Protein AF-W4V7F7-F1 (afdb_monomer)

Radius of gyration: 13.54 Å; Cα contacts (8 Å, |Δi|>4): 108; chains: 1; bounding box: 28×24×35 Å

Sequence (76 aa):
MDSRFASNKNITYKTKNHVEFIQFNNLLKYENIITHCFTTRRGGVSKGEYDSLNMAFNKTDDRRNVEENYRRVADA

Secondary structure (DSSP, 8-state):
--HHHHT-TTEEEEEETTEEEEEEHHHHTTTTT----EE-S-S----GGG-S----TTSSS-HHHHHHHHHHHHH-

Nearest PDB structures (foldseek):
  1xfj-assembly1_A  TM=9.823E-01  e=6.629E-02  Caulobacter vibrioides
  1rv9-assembly1_A  TM=6.902E-01  e=9.080E-02  Neisseria meningitidis
  5vae-assembly5_E  TM=5.283E-01  e=5.425E+00  Streptococcus gordonii
  6lnw-assembly1_A  TM=5.288E-01  e=6.978E+00  Streptococcus pneumoniae TIGR4
  2mnw-assembly1_A  TM=3.004E-01  e=2.715E+00  Homo sapiens

Foldseek 3Di:
DPVVPVPDPQKDWDADQFWIWIDGPVCVVVVVPDDDTGTDLTRFPWDDPSPGQRCDPVDPTDVVRNVRSVVSVVVD

Structure (mmCIF, N/CA/C/O backbone):
data_AF-W4V7F7-F1
#
_entry.id   AF-W4V7F7-F1
#
loop_
_atom_site.group_PDB
_atom_site.id
_atom_site.type_symbol
_atom_site.label_atom_id
_atom_site.label_alt_id
_atom_site.label_comp_id
_atom_site.label_asym_id
_atom_site.label_entity_id
_atom_site.label_seq_id
_atom_site.pdbx_PDB_ins_code
_atom_site.Cartn_x
_atom_site.Cartn_y
_atom_site.Cartn_z
_atom_site.occupancy
_atom_site.B_iso_or_equiv
_atom_site.auth_seq_id
_atom_site.auth_comp_id
_atom_site.auth_asym_id
_atom_site.auth_atom_id
_atom_site.pdbx_PDB_model_num
ATOM 1 N N . MET A 1 1 ? 8.941 6.055 10.607 1.00 54.84 1 MET A N 1
ATOM 2 C CA . MET A 1 1 ? 7.512 6.283 10.310 1.00 54.84 1 MET A CA 1
ATOM 3 C C . MET A 1 1 ? 7.393 7.673 9.713 1.00 54.84 1 MET A C 1
ATOM 5 O O . MET A 1 1 ? 7.915 8.608 10.307 1.00 54.84 1 MET A O 1
ATOM 9 N N . ASP A 1 2 ? 6.828 7.798 8.515 1.00 62.94 2 ASP A N 1
ATOM 10 C CA . ASP A 1 2 ? 6.655 9.093 7.851 1.00 62.94 2 ASP A CA 1
ATOM 11 C C . ASP A 1 2 ? 5.747 9.983 8.726 1.00 62.94 2 ASP A C 1
ATOM 13 O O . ASP A 1 2 ? 4.617 9.597 9.037 1.00 62.94 2 ASP A O 1
ATOM 17 N N . SER A 1 3 ? 6.249 11.134 9.191 1.00 67.31 3 SER A N 1
ATOM 18 C CA . SER A 1 3 ? 5.578 11.979 10.201 1.00 67.31 3 SER A CA 1
ATOM 19 C C . SER A 1 3 ? 4.196 12.469 9.758 1.00 67.31 3 SER A C 1
ATOM 21 O O . SER A 1 3 ? 3.361 12.820 10.591 1.00 67.31 3 SER A O 1
ATOM 23 N N . ARG A 1 4 ? 3.930 12.420 8.448 1.00 75.25 4 ARG A N 1
ATOM 24 C CA . ARG A 1 4 ? 2.663 12.784 7.805 1.00 75.25 4 ARG A CA 1
ATOM 25 C C . ARG A 1 4 ? 1.461 11.985 8.308 1.00 75.25 4 ARG A C 1
ATOM 27 O O . ARG A 1 4 ? 0.362 12.526 8.334 1.00 75.25 4 ARG A O 1
ATOM 34 N N . PHE A 1 5 ? 1.651 10.725 8.703 1.00 82.19 5 PHE A N 1
ATOM 35 C CA . PHE A 1 5 ? 0.550 9.890 9.202 1.00 82.19 5 PHE A CA 1
ATOM 36 C C . PHE A 1 5 ? 0.439 9.895 10.728 1.00 82.19 5 PHE A C 1
ATOM 38 O O . PHE A 1 5 ? -0.638 9.648 11.260 1.00 82.19 5 PHE A O 1
ATOM 45 N N . ALA A 1 6 ? 1.525 10.224 11.432 1.00 75.56 6 ALA A N 1
ATOM 46 C CA . ALA A 1 6 ? 1.569 10.212 12.892 1.00 75.56 6 ALA A CA 1
ATOM 47 C C . ALA A 1 6 ? 0.687 11.298 13.537 1.00 75.56 6 ALA A C 1
ATOM 49 O O . ALA A 1 6 ? 0.232 11.130 14.664 1.00 75.56 6 ALA A O 1
ATOM 50 N N . SER A 1 7 ? 0.424 12.404 12.834 1.00 82.81 7 SER A N 1
ATOM 51 C CA . SER A 1 7 ? -0.379 13.518 13.355 1.00 82.81 7 SER A CA 1
ATOM 52 C C . SER A 1 7 ? -1.893 13.299 13.257 1.00 82.81 7 SER A C 1
ATOM 54 O O . SER A 1 7 ? -2.658 14.018 13.902 1.00 82.81 7 SER A O 1
ATOM 56 N N . ASN A 1 8 ? -2.356 12.318 12.474 1.00 89.44 8 ASN A N 1
ATOM 57 C CA . ASN A 1 8 ? -3.780 12.096 12.245 1.00 89.44 8 ASN A CA 1
ATOM 58 C C . ASN A 1 8 ? -4.301 10.896 13.047 1.00 89.44 8 ASN A C 1
ATOM 60 O O . ASN A 1 8 ? -4.189 9.745 12.637 1.00 89.44 8 ASN A O 1
ATOM 64 N N . LYS A 1 9 ? -4.971 11.191 14.164 1.00 91.94 9 LYS A N 1
ATOM 65 C CA . LYS A 1 9 ? -5.572 10.200 15.076 1.00 91.94 9 LYS A CA 1
ATOM 66 C C . LYS A 1 9 ? -6.699 9.342 14.478 1.00 91.94 9 LYS A C 1
ATOM 68 O O . LYS A 1 9 ? -7.139 8.393 15.122 1.00 91.94 9 LYS A O 1
ATOM 73 N N . ASN A 1 10 ? -7.206 9.680 13.291 1.00 95.44 10 ASN A N 1
ATOM 74 C CA . ASN A 1 10 ? -8.316 8.965 12.649 1.00 95.44 10 ASN A CA 1
ATOM 75 C C . ASN A 1 10 ? -7.849 7.895 11.651 1.00 95.44 10 ASN A C 1
ATOM 77 O O . ASN A 1 10 ? -8.686 7.203 11.067 1.00 95.44 10 ASN A O 1
ATOM 81 N N . ILE A 1 11 ? -6.539 7.760 11.446 1.00 95.62 11 ILE A N 1
ATOM 82 C CA . ILE A 1 11 ? -5.948 6.737 10.585 1.00 95.62 11 ILE A CA 1
ATOM 83 C C . ILE A 1 11 ? -4.983 5.862 11.378 1.00 95.62 11 ILE A C 1
ATOM 85 O O . ILE A 1 11 ? -4.392 6.289 12.366 1.00 95.62 11 ILE A O 1
ATOM 89 N N . THR A 1 12 ? -4.803 4.639 10.899 1.00 93.81 12 THR A N 1
ATOM 90 C CA . THR A 1 12 ? -3.731 3.737 11.309 1.00 93.81 12 THR A CA 1
ATOM 91 C C . THR A 1 12 ? -2.872 3.460 10.090 1.00 93.81 12 THR A C 1
ATOM 93 O O . THR A 1 12 ? -3.385 3.038 9.058 1.00 93.81 12 THR A O 1
ATOM 96 N N . TYR A 1 13 ? -1.569 3.696 10.198 1.00 94.62 13 TYR A N 1
ATOM 97 C CA . TYR A 1 13 ? -0.601 3.315 9.175 1.00 94.62 13 TYR A CA 1
ATOM 98 C C . TYR A 1 13 ? -0.057 1.918 9.486 1.00 94.62 13 TYR A C 1
ATOM 100 O O . TYR A 1 13 ? 0.319 1.640 10.626 1.00 94.62 13 TYR A O 1
ATOM 108 N N . LYS A 1 14 ? -0.020 1.047 8.477 1.00 94.00 14 LYS A N 1
ATOM 109 C CA . LYS A 1 14 ? 0.456 -0.333 8.575 1.00 94.00 14 LYS A CA 1
ATOM 110 C C . LYS A 1 14 ? 1.466 -0.632 7.473 1.00 94.00 14 LYS A C 1
ATOM 112 O O . LYS A 1 14 ? 1.437 -0.046 6.390 1.00 94.00 14 LYS A O 1
ATOM 117 N N . THR A 1 15 ? 2.326 -1.598 7.762 1.00 95.00 15 THR A N 1
ATOM 118 C CA . THR A 1 15 ? 3.234 -2.198 6.790 1.00 95.00 15 THR A CA 1
ATOM 119 C C . THR A 1 15 ? 3.042 -3.704 6.834 1.00 95.00 15 THR A C 1
ATOM 121 O O . THR A 1 15 ? 3.161 -4.302 7.904 1.00 95.00 15 THR A O 1
ATOM 124 N N . LYS A 1 16 ? 2.762 -4.322 5.687 1.00 95.19 16 LYS A N 1
ATOM 125 C CA . LYS A 1 16 ? 2.731 -5.781 5.541 1.00 95.19 16 LYS A CA 1
ATOM 126 C C . LYS A 1 16 ? 3.414 -6.163 4.238 1.00 95.19 16 LYS A C 1
ATOM 128 O O . LYS A 1 16 ? 3.154 -5.554 3.209 1.00 95.19 16 LYS A O 1
ATOM 133 N N . ASN A 1 17 ? 4.341 -7.120 4.307 1.00 90.06 17 ASN A N 1
ATOM 134 C CA . ASN A 1 17 ? 5.145 -7.567 3.162 1.00 90.06 17 ASN A CA 1
ATOM 135 C C . ASN A 1 17 ? 5.747 -6.398 2.358 1.00 90.06 17 ASN A C 1
ATOM 137 O O . ASN A 1 17 ? 5.676 -6.364 1.135 1.00 90.06 17 ASN A O 1
ATOM 141 N N . HIS A 1 18 ? 6.315 -5.415 3.066 1.00 91.56 18 HIS A N 1
ATOM 142 C CA . HIS A 1 18 ? 6.877 -4.169 2.520 1.00 91.56 18 HIS A CA 1
ATOM 143 C C . HIS A 1 18 ? 5.874 -3.181 1.903 1.00 91.56 18 HIS A C 1
ATOM 145 O O . HIS A 1 18 ? 6.257 -2.037 1.664 1.00 91.56 18 HIS A O 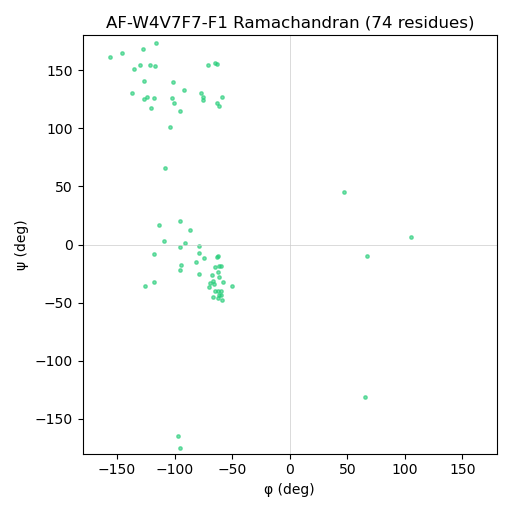1
ATOM 151 N N . VAL A 1 19 ? 4.608 -3.556 1.699 1.00 96.94 19 VAL A N 1
ATOM 152 C CA . VAL A 1 19 ? 3.550 -2.636 1.272 1.00 96.94 19 VAL A CA 1
ATOM 153 C C . VAL A 1 19 ? 3.133 -1.768 2.445 1.00 96.94 19 VAL A C 1
ATOM 155 O O . VAL A 1 19 ? 2.749 -2.262 3.508 1.00 96.94 19 VAL A O 1
ATOM 158 N N . GLU A 1 20 ? 3.201 -0.458 2.242 1.00 96.06 20 GLU A N 1
ATOM 159 C CA . GLU A 1 20 ? 2.768 0.530 3.220 1.00 96.06 20 GLU A CA 1
ATOM 160 C C . GLU A 1 20 ? 1.399 1.088 2.833 1.00 96.06 20 GLU A C 1
ATOM 162 O O . GLU A 1 20 ? 1.210 1.611 1.727 1.00 96.06 20 GLU A O 1
ATOM 167 N N . PHE A 1 21 ? 0.454 1.025 3.764 1.00 96.31 21 PHE A N 1
ATOM 168 C CA . PHE A 1 21 ? -0.918 1.474 3.560 1.00 96.31 21 PHE A CA 1
ATOM 169 C C . PHE A 1 21 ? -1.503 2.070 4.838 1.00 96.31 21 PHE A C 1
ATOM 171 O O . PHE A 1 21 ? -0.974 1.903 5.938 1.00 96.31 21 PHE A O 1
ATOM 178 N N . ILE A 1 22 ? -2.616 2.780 4.693 1.00 96.12 22 ILE A N 1
ATOM 179 C CA . ILE A 1 22 ? -3.383 3.318 5.813 1.00 96.12 22 ILE A CA 1
ATOM 180 C C . ILE A 1 22 ? -4.779 2.702 5.863 1.00 96.12 22 ILE A C 1
ATOM 182 O O . ILE A 1 22 ? -5.342 2.294 4.848 1.00 96.12 22 ILE A O 1
ATOM 186 N N . GLN A 1 23 ? -5.354 2.671 7.057 1.00 96.56 23 GLN A N 1
ATOM 187 C CA . GLN A 1 23 ? -6.731 2.273 7.315 1.00 96.56 23 GLN A CA 1
ATOM 188 C C . GLN A 1 23 ? -7.428 3.370 8.115 1.00 96.56 23 GLN A C 1
ATOM 190 O O . GLN A 1 23 ? -6.833 3.947 9.024 1.00 96.56 23 GLN A O 1
ATOM 195 N N . PHE A 1 24 ? -8.693 3.656 7.806 1.00 96.69 24 PHE A N 1
ATOM 196 C CA . PHE A 1 24 ? -9.500 4.551 8.637 1.00 96.69 24 PHE A CA 1
ATOM 197 C C . PHE A 1 24 ? -9.988 3.850 9.904 1.00 96.69 24 PHE A C 1
ATOM 199 O O . PHE A 1 24 ? -10.568 2.765 9.836 1.00 96.69 24 PHE A O 1
ATOM 206 N N . ASN A 1 25 ? -9.785 4.495 11.055 1.00 96.00 25 ASN A N 1
ATOM 207 C CA . ASN A 1 25 ? -10.042 3.906 12.370 1.00 96.00 25 ASN A CA 1
ATOM 208 C C . ASN A 1 25 ? -11.535 3.650 12.620 1.00 96.00 25 ASN A C 1
ATOM 210 O O . ASN A 1 25 ? -11.895 2.675 13.273 1.00 96.00 25 ASN A O 1
ATOM 214 N N . ASN A 1 26 ? -12.420 4.473 12.050 1.00 96.88 26 ASN A N 1
ATOM 215 C CA . ASN A 1 26 ? -13.870 4.290 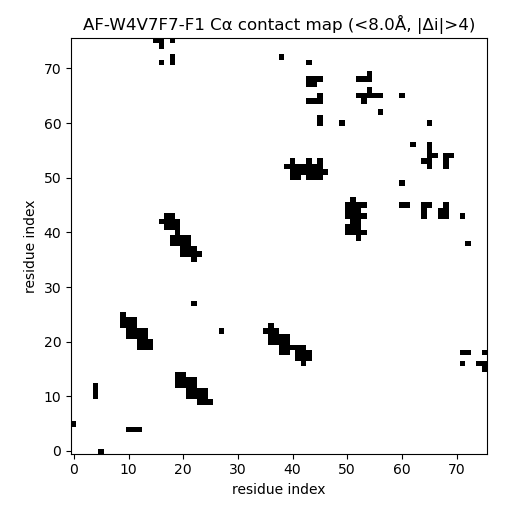12.157 1.00 96.88 26 ASN A CA 1
ATOM 216 C C . ASN A 1 26 ? -14.378 3.003 11.480 1.00 96.88 26 ASN A C 1
ATOM 218 O O . ASN A 1 26 ? -15.479 2.561 11.806 1.00 96.88 26 ASN A O 1
ATOM 222 N N . LEU A 1 27 ? -13.602 2.416 10.561 1.00 97.38 27 LEU A N 1
ATOM 223 C CA . LEU A 1 27 ? -13.936 1.168 9.869 1.00 97.38 27 LEU A CA 1
ATOM 224 C C . LEU A 1 27 ? -13.326 -0.072 10.537 1.00 97.38 27 LEU A C 1
ATOM 226 O O . LEU A 1 27 ? -13.822 -1.170 10.313 1.00 97.38 27 LEU A O 1
ATOM 230 N N . LEU A 1 28 ? -12.309 0.085 11.396 1.00 95.62 28 LEU A N 1
ATOM 231 C CA . LEU A 1 28 ? -11.626 -1.046 12.048 1.00 95.62 28 LEU A CA 1
ATOM 232 C C . LEU A 1 28 ? -12.559 -1.885 12.931 1.00 95.62 28 LEU A C 1
ATOM 234 O O . LEU A 1 28 ? -12.380 -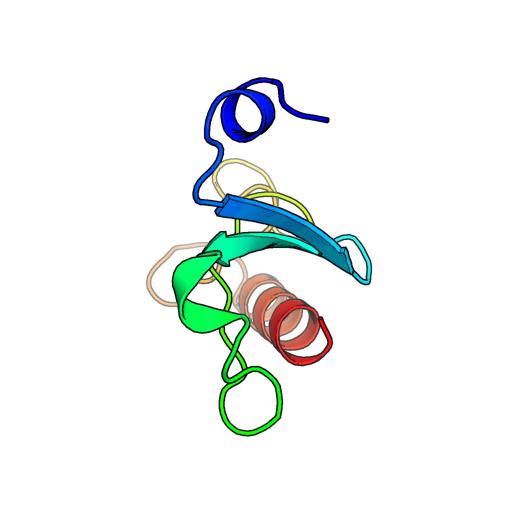3.088 13.049 1.00 95.62 28 LEU A O 1
ATOM 238 N N . LYS A 1 29 ? -13.621 -1.287 13.481 1.00 96.56 29 LYS A N 1
ATOM 239 C CA . LYS A 1 29 ? -14.657 -2.022 14.229 1.00 96.56 29 LYS A CA 1
ATOM 240 C C . LYS A 1 29 ? -15.426 -3.066 13.397 1.00 96.56 29 LYS A C 1
ATOM 242 O O . LYS A 1 29 ? -16.195 -3.825 13.973 1.00 96.56 29 LYS A O 1
ATOM 247 N N . TYR A 1 30 ? -15.257 -3.077 12.072 1.00 97.69 30 TYR A N 1
ATOM 248 C CA . TYR A 1 30 ? -15.863 -4.037 11.144 1.00 97.69 30 TYR A CA 1
ATOM 249 C C . TYR A 1 30 ? -14.826 -4.951 10.475 1.00 97.69 30 TYR A C 1
ATOM 251 O O . TYR A 1 30 ? -15.129 -5.554 9.449 1.00 97.69 30 TYR A O 1
ATOM 259 N N . GLU A 1 31 ? -13.603 -5.055 11.007 1.00 95.44 31 GLU A N 1
ATOM 260 C CA . GLU A 1 31 ? -12.503 -5.807 10.375 1.00 95.44 31 GLU A CA 1
ATOM 261 C C . GLU A 1 31 ? -12.785 -7.309 10.187 1.00 95.44 31 GLU A C 1
ATOM 263 O O . GLU A 1 31 ? -12.167 -7.959 9.350 1.00 95.44 31 GLU A O 1
ATOM 268 N N . ASN A 1 32 ? -13.761 -7.853 10.917 1.00 97.06 32 ASN A N 1
ATOM 269 C CA . ASN A 1 32 ? -14.247 -9.224 10.763 1.00 97.06 32 ASN A CA 1
ATOM 270 C C . ASN A 1 32 ? -15.207 -9.420 9.571 1.00 97.06 32 ASN A C 1
ATOM 272 O O . ASN A 1 32 ? -15.599 -10.549 9.292 1.00 97.06 32 ASN A O 1
ATOM 276 N N . ILE A 1 33 ? -15.624 -8.339 8.905 1.00 97.69 33 ILE A N 1
ATOM 277 C CA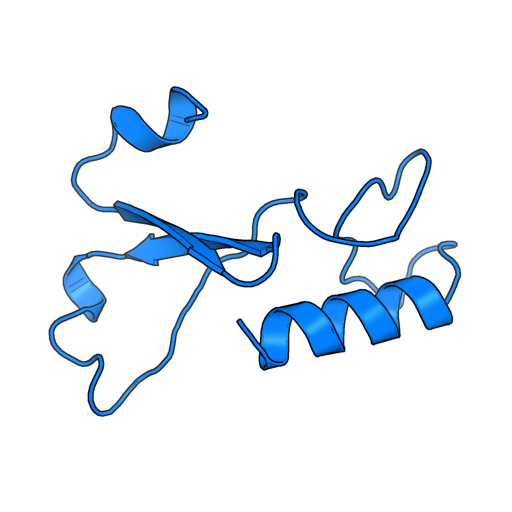 . ILE A 1 33 ? -16.572 -8.347 7.777 1.00 97.69 33 ILE A CA 1
ATOM 278 C C . ILE A 1 33 ? -15.972 -7.630 6.561 1.00 97.69 33 ILE A C 1
ATOM 280 O O . ILE A 1 33 ? -16.226 -8.018 5.423 1.00 97.69 33 ILE A O 1
ATOM 284 N N . ILE A 1 34 ? -15.190 -6.573 6.790 1.00 95.81 34 ILE A N 1
ATOM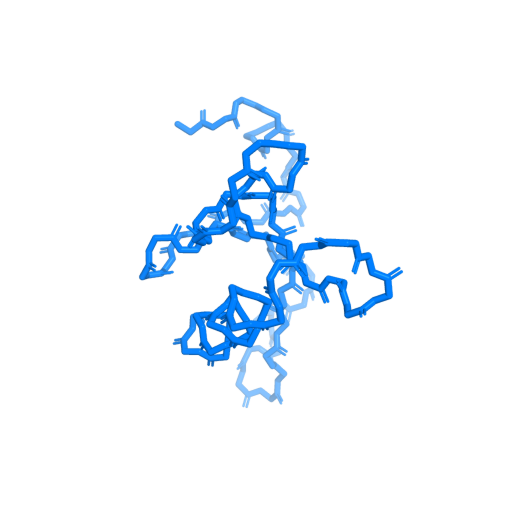 285 C CA . ILE A 1 34 ? -14.645 -5.706 5.749 1.00 95.81 34 ILE A CA 1
ATOM 286 C C . ILE A 1 34 ? -13.126 -5.658 5.875 1.00 95.81 34 ILE A C 1
ATOM 288 O O . ILE A 1 34 ? -12.582 -5.288 6.913 1.00 95.81 34 ILE A O 1
ATOM 292 N N . THR A 1 35 ? -12.441 -5.943 4.771 1.00 95.12 35 THR A N 1
ATOM 293 C CA . THR A 1 35 ? -11.025 -5.621 4.594 1.00 95.12 35 THR A CA 1
ATOM 294 C C . THR A 1 35 ? -10.915 -4.357 3.750 1.00 95.12 35 THR A C 1
ATOM 296 O O . THR A 1 35 ? -11.418 -4.307 2.629 1.00 95.12 35 THR A O 1
ATOM 299 N N . HIS A 1 36 ? -10.266 -3.321 4.279 1.00 96.69 36 HIS A N 1
ATOM 300 C CA . HIS A 1 36 ? -10.007 -2.079 3.552 1.00 96.69 36 HIS A CA 1
ATOM 301 C C . HIS A 1 36 ? -8.576 -1.607 3.762 1.00 96.69 36 HIS A C 1
ATOM 303 O O . HIS A 1 36 ? -7.986 -1.803 4.824 1.00 96.69 36 HIS A O 1
ATOM 309 N N . CYS A 1 37 ? -8.043 -0.902 2.774 1.00 97.00 37 CYS A N 1
ATOM 310 C CA . CYS A 1 37 ? -6.820 -0.129 2.901 1.00 97.00 37 CYS A CA 1
ATOM 311 C C . CYS A 1 37 ? -6.796 0.983 1.846 1.00 97.00 37 CYS A C 1
ATOM 313 O O . CYS A 1 37 ? -7.513 0.934 0.848 1.00 97.00 37 CYS A O 1
ATOM 315 N N . PHE A 1 38 ? -5.958 1.988 2.076 1.00 96.69 38 PHE A N 1
ATOM 316 C CA . PHE A 1 38 ? -5.528 2.939 1.058 1.00 96.69 38 PHE A CA 1
ATOM 317 C C . PHE A 1 38 ? -4.014 2.836 0.958 1.00 96.69 38 PHE A C 1
ATOM 319 O O . PHE A 1 38 ? -3.304 3.074 1.939 1.00 96.69 38 PHE A O 1
ATOM 326 N N . THR A 1 39 ? -3.515 2.438 -0.205 1.00 97.06 39 THR A N 1
ATOM 327 C CA . THR A 1 39 ? -2.083 2.239 -0.417 1.00 97.06 39 THR A CA 1
ATOM 328 C C . THR A 1 39 ? -1.339 3.571 -0.445 1.00 97.06 39 THR A C 1
ATOM 330 O O . THR A 1 39 ? -1.887 4.624 -0.777 1.00 97.06 39 THR A O 1
ATOM 333 N N . THR A 1 40 ? -0.055 3.533 -0.108 1.00 96.00 40 THR A N 1
ATOM 334 C CA . THR A 1 40 ? 0.878 4.620 -0.421 1.00 96.00 40 THR A CA 1
ATOM 335 C C . THR A 1 40 ? 1.623 4.307 -1.724 1.00 96.00 40 THR A C 1
ATOM 3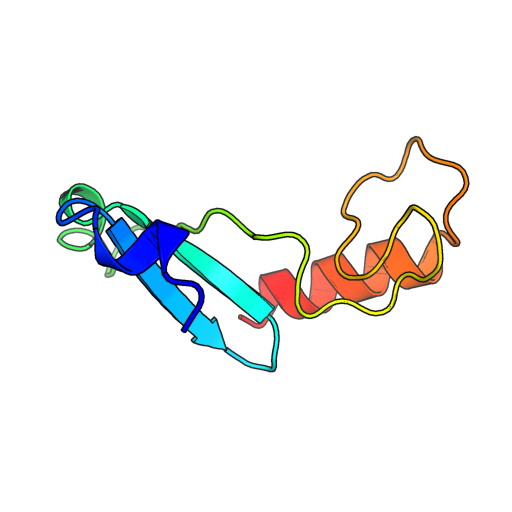37 O O . THR A 1 40 ? 1.368 3.295 -2.370 1.00 96.00 40 THR A O 1
ATOM 340 N N . ARG A 1 41 ? 2.591 5.147 -2.114 1.00 96.44 41 ARG A N 1
ATOM 341 C CA . ARG A 1 41 ? 3.495 4.849 -3.241 1.00 96.44 41 ARG A CA 1
ATOM 342 C C . ARG A 1 41 ? 4.635 3.875 -2.899 1.00 96.44 41 ARG A C 1
ATOM 344 O O . ARG A 1 41 ? 5.481 3.633 -3.760 1.00 96.44 41 ARG A O 1
ATOM 351 N N . ARG A 1 42 ? 4.733 3.408 -1.647 1.00 96.19 42 ARG A N 1
ATOM 352 C CA . ARG A 1 42 ? 5.871 2.643 -1.104 1.00 96.19 42 ARG A CA 1
ATOM 353 C C . ARG A 1 42 ? 5.554 1.143 -1.052 1.00 96.19 42 ARG A C 1
ATOM 355 O O . ARG A 1 42 ? 4.446 0.763 -0.679 1.00 96.19 42 ARG A O 1
ATOM 362 N N . GLY A 1 43 ? 6.543 0.313 -1.388 1.00 96.44 43 GLY A N 1
ATOM 363 C CA . GLY A 1 43 ? 6.474 -1.149 -1.263 1.00 96.44 43 GLY A CA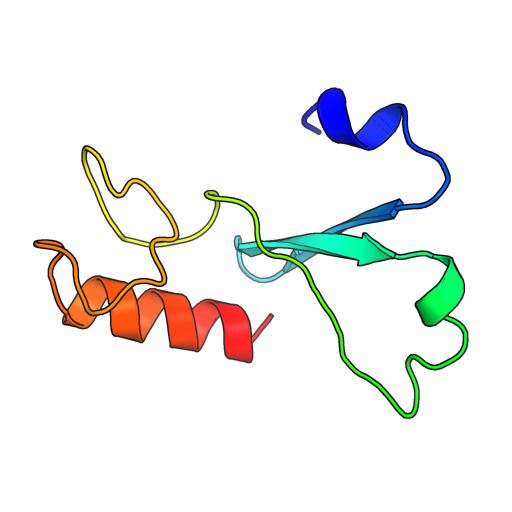 1
ATOM 364 C C . GLY A 1 43 ? 6.290 -1.933 -2.564 1.00 96.44 43 GLY A C 1
ATOM 365 O O . GLY A 1 43 ? 6.115 -3.151 -2.521 1.00 96.44 43 GLY A O 1
ATOM 366 N N . GLY A 1 44 ? 6.329 -1.273 -3.722 1.00 97.88 44 GLY A N 1
ATOM 367 C CA . GLY A 1 44 ? 6.211 -1.953 -5.014 1.00 97.88 44 GLY A CA 1
ATOM 368 C C . GLY A 1 44 ? 7.550 -2.245 -5.694 1.00 97.88 44 GLY A C 1
ATOM 369 O O . GLY A 1 44 ? 8.602 -2.217 -5.052 1.00 97.88 44 GLY A O 1
ATOM 370 N N . VAL A 1 45 ? 7.497 -2.569 -6.986 1.00 98.25 45 VAL A N 1
ATOM 371 C CA . VAL A 1 45 ? 8.662 -2.911 -7.830 1.00 98.25 45 VAL A CA 1
ATOM 372 C C . VAL A 1 45 ? 8.892 -1.968 -9.009 1.00 98.25 45 VAL A C 1
ATOM 374 O O . VAL A 1 45 ? 9.914 -2.083 -9.692 1.00 98.25 45 VAL A O 1
ATOM 377 N N . SER A 1 46 ? 7.953 -1.059 -9.268 1.00 98.44 46 SER A N 1
ATOM 378 C CA . SER A 1 46 ? 8.067 -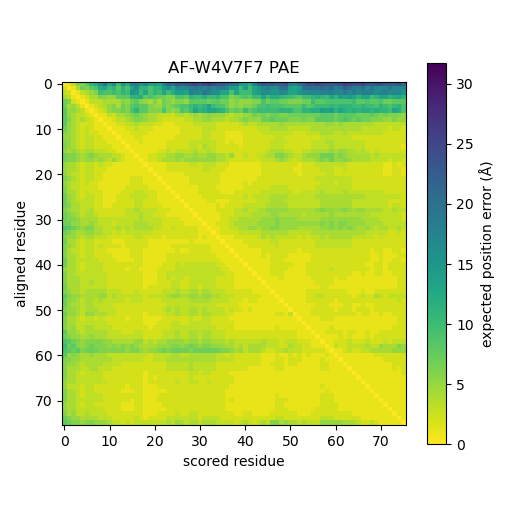0.065 -10.333 1.00 98.44 46 SER A CA 1
ATOM 379 C C . SER A 1 46 ? 9.245 0.873 -10.062 1.00 98.44 46 SER A C 1
ATOM 381 O O . SER A 1 46 ? 9.671 1.041 -8.922 1.00 98.44 46 SER A O 1
ATOM 383 N N . LYS A 1 47 ? 9.796 1.485 -11.113 1.00 97.94 47 LYS A N 1
ATOM 384 C CA . LYS A 1 47 ? 10.995 2.338 -11.033 1.00 97.94 47 LYS A CA 1
ATOM 385 C C . LYS A 1 47 ? 10.751 3.700 -11.680 1.00 97.94 47 LYS A C 1
ATOM 387 O O . LYS A 1 47 ? 9.776 3.892 -12.404 1.00 97.94 47 LYS A O 1
ATOM 392 N N . GLY A 1 48 ? 11.674 4.637 -11.462 1.00 96.88 48 GLY A N 1
ATOM 393 C CA . GLY A 1 48 ? 11.634 5.961 -12.085 1.00 96.88 48 GLY A CA 1
ATOM 394 C C . GLY A 1 48 ? 10.436 6.781 -11.607 1.00 96.88 48 GLY A C 1
ATOM 395 O O . GLY A 1 48 ? 10.175 6.861 -10.410 1.00 96.88 48 GLY A O 1
ATOM 396 N N . GLU A 1 49 ? 9.690 7.377 -12.535 1.00 97.25 49 GLU A N 1
ATOM 397 C CA . GLU A 1 49 ? 8.494 8.170 -12.206 1.00 97.25 49 GLU A CA 1
ATOM 398 C C . GLU A 1 49 ? 7.383 7.345 -11.529 1.00 97.25 49 GLU A C 1
ATOM 400 O O . GLU A 1 49 ? 6.589 7.886 -10.756 1.00 97.25 49 GLU A O 1
ATOM 405 N N . TYR A 1 50 ? 7.387 6.029 -11.756 1.00 98.06 50 TYR A N 1
ATOM 406 C CA . TYR A 1 50 ? 6.440 5.068 -11.192 1.00 98.06 50 TYR A CA 1
ATOM 407 C C . TYR A 1 50 ? 6.908 4.458 -9.870 1.00 98.06 50 TYR A C 1
ATOM 409 O O . TYR A 1 50 ? 6.202 3.624 -9.305 1.00 98.06 50 TYR A O 1
ATOM 417 N N . ASP A 1 51 ? 8.077 4.863 -9.361 1.00 96.81 51 ASP A N 1
ATOM 418 C CA . ASP A 1 51 ? 8.613 4.316 -8.119 1.00 96.81 51 ASP A CA 1
ATOM 419 C C . ASP A 1 51 ? 7.637 4.540 -6.938 1.00 96.81 51 ASP A C 1
ATOM 421 O O . ASP A 1 51 ? 7.188 5.663 -6.679 1.00 96.81 51 ASP A O 1
ATOM 425 N N . SER A 1 52 ? 7.234 3.533 -6.165 1.00 95.88 52 SER A N 1
ATOM 426 C CA . SER A 1 52 ? 7.570 2.099 -6.249 1.00 95.88 52 SER A CA 1
ATOM 427 C C . SER A 1 52 ? 6.334 1.226 -6.502 1.00 95.88 52 SER A C 1
ATOM 429 O O . SER A 1 52 ? 6.428 0.207 -7.174 1.00 95.88 52 SER A O 1
ATOM 431 N N . LEU A 1 53 ? 5.165 1.628 -5.986 1.00 98.19 53 LEU A N 1
ATOM 432 C CA . LEU A 1 53 ? 3.902 0.882 -6.027 1.00 98.19 53 LEU A CA 1
ATOM 433 C C . LEU A 1 53 ? 2.902 1.535 -6.993 1.00 98.19 53 LEU A C 1
ATOM 435 O O . LEU A 1 53 ? 1.871 2.071 -6.584 1.00 98.19 53 LEU A O 1
ATOM 439 N N . ASN A 1 54 ? 3.221 1.534 -8.284 1.00 98.38 54 ASN A N 1
ATOM 440 C CA . ASN A 1 54 ? 2.279 1.971 -9.307 1.00 98.38 54 ASN A CA 1
ATOM 441 C C . ASN A 1 54 ? 1.203 0.899 -9.555 1.00 98.38 54 ASN A C 1
ATOM 443 O O . ASN A 1 54 ? 1.514 -0.251 -9.855 1.00 98.38 54 ASN A O 1
ATOM 447 N N . MET A 1 55 ? -0.062 1.306 -9.473 1.00 97.94 55 MET A N 1
ATOM 448 C CA . MET A 1 55 ? -1.234 0.441 -9.670 1.00 97.94 55 MET A CA 1
ATOM 449 C C . MET A 1 55 ? -1.975 0.756 -10.983 1.00 97.94 55 MET A C 1
ATOM 451 O O . MET A 1 55 ? -3.036 0.203 -11.252 1.00 97.94 55 MET A O 1
ATOM 455 N N . ALA A 1 56 ? -1.471 1.684 -11.801 1.00 97.69 56 ALA A N 1
ATOM 456 C CA . ALA A 1 56 ? -2.178 2.166 -12.981 1.00 97.69 56 ALA A CA 1
ATOM 457 C C . ALA A 1 56 ? -1.753 1.417 -14.256 1.00 97.69 56 ALA A C 1
ATOM 459 O O . ALA A 1 56 ? -0.635 1.582 -14.740 1.00 97.69 56 ALA A O 1
ATOM 460 N N . PHE A 1 57 ? -2.683 0.663 -14.854 1.00 97.12 57 PHE A N 1
ATOM 461 C CA . PHE A 1 57 ? -2.477 -0.028 -16.139 1.00 97.12 57 PHE A CA 1
ATOM 462 C C . PHE A 1 57 ? -2.499 0.893 -17.369 1.00 97.12 57 PHE A C 1
ATOM 464 O O . PHE A 1 57 ? -2.149 0.463 -18.462 1.00 97.12 57 PHE A O 1
ATOM 471 N N . ASN A 1 58 ? -2.931 2.147 -17.220 1.00 96.31 58 ASN A N 1
ATOM 472 C CA . ASN A 1 58 ? -3.049 3.116 -18.317 1.00 96.31 58 ASN A CA 1
ATOM 473 C C . ASN A 1 58 ? -1.822 4.037 -18.451 1.00 96.31 58 ASN A C 1
ATOM 475 O O . ASN A 1 58 ? -1.926 5.134 -19.004 1.00 96.31 58 ASN A O 1
ATOM 479 N N . LYS A 1 59 ? -0.681 3.625 -17.894 1.00 94.19 59 LYS A N 1
ATOM 480 C CA . LYS A 1 59 ? 0.593 4.354 -17.908 1.00 94.19 59 LYS A CA 1
ATOM 481 C C . LYS A 1 59 ? 1.650 3.573 -18.685 1.00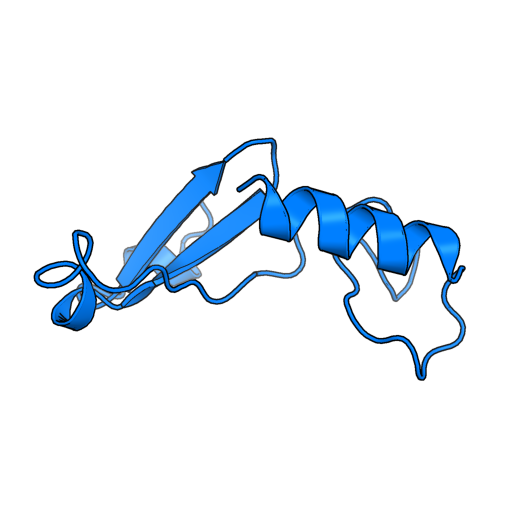 94.19 59 LYS A C 1
ATOM 483 O O . LYS A 1 59 ? 1.408 2.443 -19.092 1.00 94.19 59 LYS A O 1
ATOM 488 N N . THR A 1 60 ? 2.812 4.185 -18.898 1.00 96.50 60 THR A N 1
ATOM 489 C CA . THR A 1 60 ? 3.922 3.589 -19.663 1.00 96.50 60 THR A CA 1
ATOM 490 C C . THR A 1 60 ? 4.852 2.719 -18.812 1.00 96.50 60 THR A C 1
ATOM 492 O O . THR A 1 60 ? 5.932 2.352 -19.268 1.00 96.50 60 THR A O 1
ATOM 495 N N . ASP A 1 61 ? 4.452 2.384 -17.583 1.00 97.88 61 ASP A N 1
ATOM 496 C CA . ASP A 1 61 ? 5.167 1.416 -16.749 1.00 97.88 61 ASP A CA 1
ATOM 497 C C . ASP A 1 61 ? 5.114 0.011 -17.372 1.00 97.88 61 ASP A C 1
ATOM 499 O O . ASP A 1 61 ? 4.196 -0.321 -18.129 1.00 97.88 61 ASP A O 1
ATOM 503 N N . ASP A 1 62 ? 6.082 -0.838 -17.027 1.00 98.12 62 ASP A N 1
ATOM 504 C CA . ASP A 1 62 ? 6.035 -2.244 -17.419 1.00 98.12 62 ASP A CA 1
ATOM 505 C C . ASP A 1 62 ? 4.810 -2.889 -16.762 1.00 98.12 62 ASP A C 1
ATOM 507 O O . ASP A 1 62 ? 4.678 -2.923 -15.536 1.00 98.12 62 ASP A O 1
ATOM 511 N N . ARG A 1 63 ? 3.913 -3.438 -17.585 1.00 98.19 63 ARG A N 1
ATOM 512 C CA . ARG A 1 63 ? 2.704 -4.125 -17.127 1.00 98.19 63 ARG A CA 1
ATOM 513 C C . ARG A 1 63 ? 3.004 -5.169 -16.043 1.00 98.19 63 ARG A C 1
ATOM 515 O O . ARG A 1 63 ? 2.210 -5.306 -15.116 1.00 98.19 63 ARG A O 1
ATOM 522 N N . ARG A 1 64 ? 4.143 -5.868 -16.120 1.00 98.50 64 ARG A N 1
ATOM 523 C CA . ARG A 1 64 ? 4.555 -6.880 -15.131 1.00 98.50 64 ARG A CA 1
ATOM 524 C C . ARG A 1 64 ? 4.828 -6.273 -13.757 1.00 98.50 64 ARG A C 1
ATOM 526 O O . ARG A 1 64 ? 4.530 -6.917 -12.755 1.00 98.50 64 ARG A O 1
ATOM 533 N N . ASN A 1 65 ? 5.345 -5.043 -13.701 1.00 98.50 65 ASN A N 1
ATOM 534 C CA . ASN A 1 65 ? 5.522 -4.322 -12.441 1.00 98.50 65 ASN A CA 1
ATOM 535 C C . ASN A 1 65 ? 4.165 -3.995 -11.819 1.00 98.50 65 ASN A C 1
ATOM 537 O O . ASN A 1 65 ? 3.965 -4.223 -10.631 1.00 98.50 65 ASN A O 1
ATOM 541 N N . VAL A 1 66 ? 3.220 -3.507 -12.629 1.00 98.50 66 VAL A N 1
ATOM 542 C CA . VAL A 1 66 ? 1.867 -3.179 -12.162 1.00 98.50 66 VAL A CA 1
ATOM 543 C C . VAL A 1 66 ? 1.158 -4.435 -11.651 1.00 98.50 66 VAL A C 1
ATOM 545 O O . VAL A 1 66 ? 0.610 -4.422 -10.555 1.00 98.50 66 VAL A O 1
ATOM 548 N N . GLU A 1 67 ? 1.221 -5.547 -12.388 1.00 98.62 67 GLU A N 1
ATOM 549 C CA . GLU A 1 67 ? 0.666 -6.835 -11.948 1.00 98.62 67 GLU A CA 1
ATOM 550 C C . GLU A 1 67 ? 1.292 -7.327 -10.636 1.00 98.62 67 GLU A C 1
ATOM 552 O O . GLU A 1 67 ? 0.573 -7.771 -9.744 1.00 98.62 67 GLU A O 1
ATOM 557 N N . GLU A 1 68 ? 2.613 -7.219 -10.486 1.00 98.44 68 GLU A N 1
ATOM 558 C CA . GLU A 1 68 ? 3.304 -7.570 -9.243 1.00 98.44 68 GLU A CA 1
ATOM 559 C C . GLU A 1 68 ? 2.900 -6.660 -8.076 1.00 98.44 68 GLU A C 1
ATOM 561 O O . GLU A 1 68 ? 2.662 -7.142 -6.970 1.00 98.44 68 GLU A O 1
ATOM 566 N N . ASN A 1 69 ? 2.732 -5.359 -8.314 1.00 98.44 69 ASN A N 1
ATOM 567 C CA . ASN A 1 69 ? 2.228 -4.431 -7.303 1.00 98.44 69 ASN A CA 1
ATOM 568 C C . ASN A 1 69 ? 0.804 -4.808 -6.860 1.00 98.44 69 ASN A C 1
ATOM 570 O O . ASN A 1 69 ? 0.519 -4.796 -5.663 1.00 98.44 69 ASN A O 1
ATOM 574 N N . TYR A 1 70 ? -0.064 -5.228 -7.789 1.00 98.19 70 TYR A N 1
ATOM 575 C CA . TYR A 1 70 ? -1.382 -5.775 -7.449 1.00 98.19 70 TYR A CA 1
ATOM 576 C C . TYR A 1 70 ? -1.295 -7.041 -6.594 1.00 98.19 70 TYR A C 1
ATOM 578 O O . TYR A 1 70 ? -2.032 -7.135 -5.613 1.00 98.19 70 TYR A O 1
ATOM 586 N N . ARG A 1 71 ? -0.394 -7.985 -6.908 1.00 98.19 71 ARG A N 1
ATOM 587 C CA . ARG A 1 71 ? -0.188 -9.187 -6.075 1.00 98.19 71 ARG A CA 1
ATOM 588 C C . ARG A 1 71 ? 0.225 -8.818 -4.656 1.00 98.19 71 ARG A C 1
ATOM 590 O O . ARG A 1 71 ? -0.391 -9.274 -3.701 1.00 98.19 71 ARG A O 1
ATOM 597 N N . ARG A 1 72 ? 1.202 -7.920 -4.516 1.00 97.56 72 ARG A N 1
ATOM 598 C CA . ARG A 1 72 ? 1.681 -7.459 -3.206 1.00 97.56 72 ARG A CA 1
ATOM 599 C C . ARG A 1 72 ? 0.586 -6.805 -2.373 1.00 97.56 72 ARG A C 1
ATOM 601 O O . ARG A 1 72 ? 0.539 -7.025 -1.170 1.00 97.56 72 ARG A O 1
ATOM 608 N N . VAL A 1 73 ? -0.283 -6.011 -3.002 1.00 97.44 73 VAL A N 1
ATOM 609 C CA . VAL A 1 73 ? -1.427 -5.384 -2.323 1.00 97.44 73 VAL A CA 1
ATOM 610 C C . VAL A 1 73 ? -2.491 -6.413 -1.948 1.00 97.44 73 VAL A C 1
ATOM 612 O O . VAL A 1 73 ? -3.085 -6.276 -0.890 1.00 97.44 73 VAL A O 1
ATOM 615 N N . ALA A 1 74 ? -2.729 -7.434 -2.774 1.00 96.62 74 ALA A N 1
ATOM 616 C CA . ALA A 1 74 ? -3.686 -8.496 -2.463 1.00 96.62 74 ALA A CA 1
ATOM 617 C C . ALA A 1 74 ? -3.218 -9.406 -1.310 1.00 96.62 74 ALA A C 1
ATOM 619 O O . ALA A 1 74 ? -4.045 -9.878 -0.532 1.00 96.62 74 ALA A O 1
ATOM 620 N N . ASP A 1 75 ? -1.907 -9.629 -1.186 1.00 95.62 75 ASP A N 1
ATOM 621 C CA . ASP A 1 75 ? -1.316 -10.424 -0.101 1.00 95.62 75 ASP A CA 1
ATOM 622 C C . ASP A 1 75 ? -1.210 -9.649 1.230 1.00 95.62 75 ASP A C 1
ATOM 624 O O . ASP A 1 75 ? -1.158 -10.254 2.313 1.00 95.62 75 ASP A O 1
ATOM 628 N N . ALA A 1 76 ? -1.138 -8.315 1.164 1.00 93.69 76 ALA A N 1
ATOM 629 C CA . ALA A 1 76 ? -1.027 -7.403 2.306 1.00 93.69 76 ALA A CA 1
ATOM 630 C C . ALA A 1 76 ? -2.377 -7.169 3.001 1.00 93.69 76 ALA A C 1
ATOM 632 O O . ALA A 1 76 ? -2.407 -7.295 4.246 1.00 93.69 76 ALA A O 1
#

Mean predicted aligned error: 3.28 Å

Organism: NCBI:txid1294263

InterPro domains:
  IPR003730 Multi-copper polyphenol oxidoreductase [PF02578] (39-75)
  IPR011324 Cytotoxic necrotizing factor-like, catalytic [SSF64438] (30-75)
  IPR038371 Multi-copper polyphenol oxidoreductase superfamily [G3DSA:3.60.140.10] (14-76)

Solvent-accessible surface area (backbone atoms only — not comparable to full-atom values): 4580 Å² total; per-residue (Å²): 128,71,69,84,58,75,76,42,88,59,50,44,81,49,74,35,91,67,30,34,31,34,33,58,51,89,55,55,87,40,56,94,82,47,90,78,72,46,75,48,54,48,51,36,71,31,59,78,97,41,49,20,32,37,78,65,86,93,53,93,64,61,66,68,33,29,54,49,23,49,50,50,59,72,76,82

pLDDT: mean 94.16, std 7.97, range [54.84, 98.62]